Protein AF-T1JA76-F1 (afdb_monomer_lite)

Foldseek 3Di:
DDDPPPCDDPVNPDNDDDDDCVVVVDWDFDDDPVALPHTDTADPDPVSCVPDPHDPPDDDDDDDDDDPDDCVDVVNSD

InterPro domains:
  IPR013818 Lipase [PF00151] (11-76)
  IPR029058 Alpha/Beta hydrolase fold [G3DSA:3.40.50.1820] (2-78)

Organism: Strigamia maritima (NCBI:txid126957)

pLDDT: mean 87.21, std 11.06, range [44.91, 97.25]

Secondary structure (DSSP, 8-state):
-----TTSBTTB---PPPPPHHHHT--EEE--TT-SSSPEEEPSSHHHHHTSS--TTS--------TT--TTSTTT--

Radius of gyration: 17.63 Å; chains: 1; bounding box: 33×36×43 Å

Structure (mmCIF, N/CA/C/O backbone):
data_AF-T1JA76-F1
#
_entry.id   AF-T1JA76-F1
#
loop_
_atom_site.group_PDB
_atom_site.id
_atom_site.type_symbol
_atom_site.label_atom_id
_atom_site.label_alt_id
_atom_site.label_comp_id
_atom_site.label_asym_id
_atom_site.label_entity_id
_atom_site.label_seq_id
_atom_site.pdbx_PDB_ins_code
_atom_site.Cartn_x
_atom_site.Cartn_y
_atom_site.Cartn_z
_atom_site.occupancy
_atom_site.B_iso_or_equiv
_atom_site.auth_seq_id
_atom_site.auth_comp_id
_atom_site.auth_asym_id
_atom_site.auth_atom_id
_atom_site.pdbx_PDB_model_num
ATOM 1 N N . MET A 1 1 ? 17.757 -23.958 -25.835 1.00 44.91 1 MET A N 1
ATOM 2 C CA . MET A 1 1 ? 17.696 -23.577 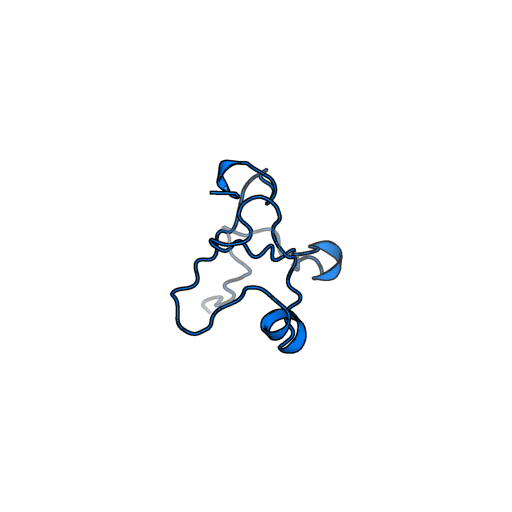-24.408 1.00 44.91 1 MET A CA 1
ATOM 3 C C . MET A 1 1 ? 16.596 -22.538 -24.276 1.00 44.91 1 MET A C 1
ATOM 5 O O . MET A 1 1 ? 16.668 -21.533 -24.969 1.00 44.91 1 MET A O 1
ATOM 9 N N . VAL A 1 2 ? 15.536 -22.817 -23.517 1.00 56.50 2 VAL A N 1
ATOM 10 C CA . VAL A 1 2 ? 14.425 -21.869 -23.331 1.00 56.50 2 VAL A CA 1
ATOM 11 C C . VAL A 1 2 ? 14.888 -20.822 -22.321 1.00 56.50 2 VAL A C 1
ATOM 13 O O . VAL A 1 2 ? 15.289 -21.181 -21.219 1.00 56.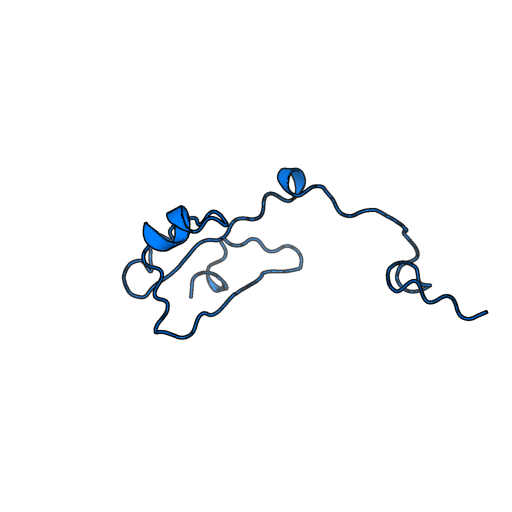50 2 VAL A O 1
ATOM 16 N N . ASN A 1 3 ? 14.899 -19.549 -22.710 1.00 58.81 3 ASN A N 1
ATOM 17 C CA . ASN A 1 3 ? 15.201 -18.455 -21.794 1.00 58.81 3 ASN A CA 1
ATOM 18 C C . ASN A 1 3 ? 14.025 -18.311 -20.812 1.00 58.81 3 ASN A C 1
ATOM 20 O O . ASN A 1 3 ? 12.919 -17.976 -21.227 1.00 58.81 3 ASN A O 1
ATOM 24 N N . THR A 1 4 ? 14.248 -18.633 -19.538 1.00 67.88 4 THR A N 1
ATOM 25 C CA . THR A 1 4 ? 13.236 -18.618 -18.466 1.00 67.88 4 THR A CA 1
ATOM 26 C C . THR A 1 4 ? 13.154 -17.273 -17.737 1.00 67.88 4 THR A C 1
ATOM 28 O O . THR A 1 4 ? 12.484 -17.174 -16.711 1.00 67.88 4 THR A O 1
ATOM 31 N N . ASP A 1 5 ? 13.854 -16.241 -18.217 1.00 76.06 5 ASP A N 1
ATOM 32 C CA . ASP A 1 5 ? 13.854 -14.919 -17.594 1.00 76.06 5 ASP A CA 1
ATOM 33 C C . ASP A 1 5 ? 12.538 -14.177 -17.885 1.00 76.06 5 ASP A C 1
ATOM 35 O O . ASP A 1 5 ? 12.347 -13.557 -18.929 1.00 76.06 5 ASP A O 1
ATOM 39 N N . VAL A 1 6 ? 11.606 -14.235 -16.934 1.00 79.31 6 VAL A N 1
ATOM 40 C CA . VAL A 1 6 ? 10.283 -13.589 -17.031 1.00 79.31 6 VAL A CA 1
ATOM 41 C C . VAL A 1 6 ? 10.344 -12.057 -17.020 1.00 79.31 6 VAL A C 1
ATOM 43 O O . VAL A 1 6 ? 9.355 -11.387 -17.344 1.00 79.31 6 VAL A O 1
ATOM 46 N N . PHE A 1 7 ? 11.489 -11.478 -16.655 1.00 82.19 7 PHE A N 1
ATOM 47 C CA . PHE A 1 7 ? 11.700 -10.035 -16.676 1.00 82.19 7 PHE A CA 1
ATOM 48 C C . PHE A 1 7 ? 12.309 -9.562 -17.998 1.00 82.19 7 PHE A C 1
ATOM 50 O O . PHE A 1 7 ? 12.106 -8.405 -18.364 1.00 82.19 7 PHE A O 1
ATOM 57 N N . ARG A 1 8 ? 12.950 -10.455 -18.765 1.00 83.19 8 ARG A N 1
ATOM 58 C CA . ARG A 1 8 ? 13.569 -10.155 -20.064 1.00 83.19 8 ARG A CA 1
ATOM 59 C C . ARG A 1 8 ? 12.903 -10.945 -21.183 1.00 83.19 8 ARG A C 1
ATOM 61 O O . ARG A 1 8 ? 13.145 -12.131 -21.367 1.00 83.19 8 ARG A O 1
ATOM 68 N N . SER A 1 9 ? 12.086 -10.272 -21.986 1.00 85.81 9 SER A N 1
ATOM 69 C CA . SER A 1 9 ? 11.394 -10.908 -23.114 1.00 85.81 9 SER A CA 1
ATOM 70 C C . SER A 1 9 ? 11.306 -9.980 -24.317 1.00 85.81 9 SER A C 1
ATOM 72 O O . SER A 1 9 ? 11.511 -8.775 -24.197 1.00 85.81 9 SER A O 1
ATOM 74 N N . VAL A 1 10 ? 10.911 -10.518 -25.474 1.00 86.94 10 VAL A N 1
ATOM 75 C CA . VAL A 1 10 ? 10.610 -9.709 -26.670 1.00 86.94 10 VAL A CA 1
ATOM 76 C C . VAL A 1 10 ? 9.499 -8.676 -26.426 1.00 86.94 10 VAL A C 1
ATOM 78 O O . VAL A 1 10 ? 9.492 -7.628 -27.061 1.00 86.94 10 VAL A O 1
ATOM 81 N N . HIS A 1 11 ? 8.596 -8.926 -25.470 1.00 89.25 11 HIS A N 1
ATOM 82 C CA . HIS A 1 11 ? 7.552 -7.981 -25.051 1.00 89.25 11 HIS A CA 1
ATOM 83 C C . HIS A 1 11 ? 8.043 -6.947 -24.024 1.00 89.25 11 HIS A C 1
ATOM 85 O O . HIS A 1 11 ? 7.350 -5.970 -23.752 1.00 89.25 11 HIS A O 1
ATOM 91 N N . ARG A 1 12 ? 9.227 -7.158 -23.439 1.00 88.81 12 ARG A N 1
ATOM 92 C CA . ARG A 1 12 ? 9.901 -6.266 -22.482 1.00 88.81 12 ARG A CA 1
ATOM 93 C C . ARG A 1 12 ? 11.357 -6.068 -22.928 1.00 88.81 12 ARG A C 1
ATOM 95 O O . ARG A 1 12 ? 12.271 -6.525 -22.244 1.00 88.81 12 ARG A O 1
ATOM 102 N N . PRO A 1 13 ? 11.579 -5.449 -24.104 1.00 88.94 13 PRO A N 1
ATOM 103 C CA . PRO A 1 13 ? 12.906 -5.376 -24.715 1.00 88.94 13 PRO A CA 1
ATOM 104 C C . PRO A 1 13 ? 13.863 -4.463 -23.936 1.00 88.94 13 PRO A C 1
ATOM 106 O O . PRO A 1 13 ? 15.079 -4.590 -24.054 1.00 88.94 13 PRO A O 1
ATOM 109 N N . LEU A 1 14 ? 13.318 -3.549 -23.128 1.00 90.00 14 LEU A N 1
ATOM 110 C CA . LEU A 1 14 ? 14.086 -2.679 -22.247 1.00 90.00 14 LEU A CA 1
ATOM 111 C C . LEU A 1 14 ? 14.362 -3.392 -20.921 1.00 90.00 14 LEU A C 1
ATOM 113 O O . LEU A 1 14 ? 13.461 -3.595 -20.110 1.00 90.00 14 LEU A O 1
ATOM 117 N N . ASN A 1 15 ? 15.627 -3.742 -20.702 1.00 88.12 15 ASN A N 1
ATOM 118 C CA . ASN A 1 15 ? 16.102 -4.382 -19.479 1.00 88.12 15 ASN A CA 1
ATOM 119 C C . ASN A 1 15 ? 16.542 -3.324 -18.456 1.00 88.12 15 ASN A C 1
ATOM 121 O O . ASN A 1 15 ? 17.733 -3.062 -18.290 1.00 88.12 15 ASN A O 1
ATOM 125 N N . LEU A 1 16 ? 15.562 -2.689 -17.816 1.00 89.75 16 LEU A N 1
ATOM 126 C CA . LEU A 1 16 ? 15.778 -1.723 -16.741 1.00 89.75 16 LEU A CA 1
ATOM 127 C C . LEU A 1 16 ? 15.489 -2.370 -15.387 1.00 89.75 16 LEU A C 1
ATOM 129 O O . LEU A 1 16 ? 14.575 -3.186 -15.258 1.00 89.75 16 LEU A O 1
ATOM 133 N N . PHE A 1 17 ? 16.250 -1.974 -14.369 1.00 91.94 17 PHE A N 1
ATOM 134 C CA . PHE A 1 17 ? 15.900 -2.297 -12.992 1.00 91.94 17 PHE A CA 1
ATOM 135 C C . PHE A 1 17 ? 14.745 -1.408 -12.513 1.00 91.94 17 PHE A C 1
ATOM 137 O O . PHE A 1 17 ? 14.605 -0.278 -12.991 1.00 91.94 17 PHE A O 1
ATOM 144 N N . PRO A 1 18 ? 13.919 -1.888 -11.568 1.00 93.25 18 PRO A N 1
ATOM 145 C CA . PRO A 1 18 ? 12.970 -1.032 -10.875 1.00 93.25 18 PRO A CA 1
ATOM 146 C C . PRO A 1 18 ? 13.683 0.123 -10.165 1.00 93.25 18 PRO A C 1
ATOM 148 O O . PRO A 1 18 ? 14.806 -0.034 -9.682 1.00 93.25 18 PRO A O 1
ATOM 151 N N . ALA A 1 19 ? 12.995 1.256 -10.059 1.00 95.69 19 ALA A N 1
ATOM 152 C CA . ALA A 1 19 ? 13.408 2.352 -9.194 1.00 95.69 19 ALA A CA 1
ATOM 153 C C . ALA A 1 19 ? 13.471 1.901 -7.722 1.00 95.69 19 ALA A C 1
ATOM 155 O O . ALA A 1 19 ? 12.800 0.943 -7.317 1.00 95.69 19 ALA A O 1
ATOM 156 N N . SER A 1 20 ? 14.273 2.590 -6.909 1.00 97.25 20 SER A N 1
ATOM 157 C CA . SER A 1 20 ? 14.372 2.278 -5.480 1.00 97.25 20 SER A CA 1
ATOM 158 C C . SER A 1 20 ? 13.055 2.599 -4.750 1.00 97.25 20 SER A C 1
ATOM 160 O O . SER A 1 20 ? 12.287 3.453 -5.204 1.00 97.25 20 SER A O 1
ATOM 162 N N . PRO A 1 21 ? 12.769 1.971 -3.593 1.00 94.31 21 PRO A N 1
ATOM 163 C CA . PRO A 1 21 ? 11.589 2.317 -2.795 1.00 94.31 21 PRO A CA 1
ATOM 164 C C . PRO A 1 21 ? 11.513 3.810 -2.444 1.00 94.31 21 PRO A C 1
ATOM 166 O O . PRO A 1 21 ? 10.430 4.396 -2.492 1.00 94.31 21 PRO A O 1
ATOM 169 N N . ASP A 1 22 ? 12.664 4.426 -2.166 1.00 94.69 22 ASP A N 1
ATOM 170 C CA . ASP A 1 22 ? 12.787 5.852 -1.842 1.00 94.69 22 ASP A CA 1
ATOM 171 C C . ASP A 1 22 ? 12.518 6.764 -3.042 1.00 94.69 22 ASP A C 1
ATOM 173 O O . ASP A 1 22 ? 12.111 7.909 -2.865 1.00 94.69 22 ASP A O 1
ATOM 177 N N . GLU A 1 23 ? 12.721 6.276 -4.265 1.00 95.56 23 GLU A N 1
ATOM 178 C CA . GLU A 1 23 ? 12.382 6.998 -5.489 1.00 95.56 23 GLU A CA 1
ATOM 179 C C . GLU A 1 23 ? 10.883 6.866 -5.805 1.00 95.56 23 GLU A C 1
ATOM 181 O O . GLU A 1 23 ? 10.214 7.865 -6.091 1.00 95.56 23 GLU A O 1
ATOM 186 N N . ILE A 1 24 ? 10.334 5.651 -5.663 1.00 93.62 24 ILE A N 1
ATOM 187 C CA . ILE A 1 24 ? 8.912 5.349 -5.900 1.00 93.62 24 ILE A CA 1
ATOM 188 C C . ILE A 1 24 ? 8.013 6.048 -4.866 1.00 93.62 24 ILE A C 1
ATOM 190 O O . ILE A 1 24 ? 6.938 6.532 -5.220 1.00 93.62 24 ILE A O 1
ATOM 194 N N . ARG A 1 25 ? 8.444 6.125 -3.596 1.00 92.69 25 ARG A N 1
ATOM 195 C CA . ARG A 1 25 ? 7.737 6.789 -2.478 1.00 92.69 25 ARG A CA 1
ATOM 196 C C . ARG A 1 25 ? 6.292 6.324 -2.322 1.00 92.69 25 ARG A C 1
ATOM 198 O O . ARG A 1 25 ? 5.355 7.127 -2.316 1.00 92.69 25 ARG A O 1
ATOM 205 N N . VAL A 1 26 ? 6.118 5.010 -2.190 1.00 92.94 26 VAL A N 1
ATOM 206 C CA . VAL A 1 26 ? 4.803 4.398 -1.960 1.00 92.94 26 VAL A CA 1
ATOM 207 C C . VAL A 1 26 ? 4.187 4.958 -0.678 1.00 92.94 26 VAL A C 1
ATOM 209 O O . VAL A 1 26 ? 4.810 4.943 0.380 1.00 92.94 26 VAL A O 1
ATOM 212 N N . LYS A 1 27 ? 2.936 5.412 -0.774 1.00 93.19 27 LYS A N 1
ATOM 213 C CA . LYS A 1 27 ? 2.116 5.837 0.364 1.00 93.19 27 LYS A CA 1
ATOM 214 C C . LYS A 1 27 ? 0.961 4.866 0.547 1.00 93.19 27 LYS A C 1
ATOM 216 O O . LYS A 1 27 ? 0.338 4.469 -0.435 1.00 93.19 27 LYS A O 1
ATOM 221 N N . ILE A 1 28 ? 0.647 4.530 1.797 1.00 93.62 28 ILE A N 1
ATOM 222 C CA . ILE A 1 28 ? -0.436 3.603 2.144 1.00 93.62 28 ILE A CA 1
ATOM 223 C C . ILE A 1 28 ? -1.477 4.356 2.989 1.00 93.62 28 ILE A C 1
ATOM 225 O O . ILE A 1 28 ? -1.447 4.279 4.216 1.00 93.62 28 ILE A O 1
ATOM 229 N N . PRO A 1 29 ? -2.375 5.143 2.372 1.00 93.19 29 PRO A N 1
ATOM 230 C CA . PRO A 1 29 ? -3.452 5.804 3.100 1.00 93.19 29 PRO A CA 1
ATOM 231 C C . PRO A 1 29 ? -4.520 4.787 3.528 1.00 93.19 29 PRO A C 1
ATOM 233 O O . PRO A 1 29 ? -5.139 4.129 2.693 1.00 93.19 29 PRO A O 1
ATOM 236 N N . LEU A 1 30 ? -4.767 4.681 4.831 1.00 94.88 30 LEU A N 1
ATOM 237 C CA . LEU A 1 30 ? -5.839 3.880 5.410 1.00 94.88 30 LEU A CA 1
ATOM 238 C C . LEU A 1 30 ? -7.118 4.711 5.536 1.00 94.88 30 LEU A C 1
ATOM 240 O O . LEU A 1 30 ? -7.188 5.652 6.334 1.00 94.88 30 LEU A O 1
ATOM 244 N N . LEU A 1 31 ? -8.148 4.296 4.800 1.00 94.12 31 LEU A N 1
ATOM 245 C CA . LEU A 1 31 ? -9.524 4.718 5.032 1.00 94.12 31 LEU A CA 1
ATOM 246 C C . LEU A 1 31 ? -10.294 3.637 5.787 1.00 94.12 31 LEU A C 1
ATOM 248 O O . LEU A 1 31 ? -10.224 2.445 5.489 1.00 94.12 31 LEU A O 1
ATOM 252 N N . THR A 1 32 ? -11.074 4.086 6.753 1.00 94.00 32 THR A N 1
ATOM 253 C CA . THR A 1 32 ? -11.998 3.298 7.557 1.00 94.00 32 THR A CA 1
ATOM 254 C C . THR A 1 32 ? -13.324 4.044 7.633 1.00 94.00 32 THR A C 1
ATOM 256 O O . THR A 1 32 ? -13.420 5.227 7.302 1.00 94.00 32 THR A O 1
ATOM 259 N N . ARG A 1 33 ? -14.361 3.375 8.138 1.00 91.88 33 ARG A N 1
ATOM 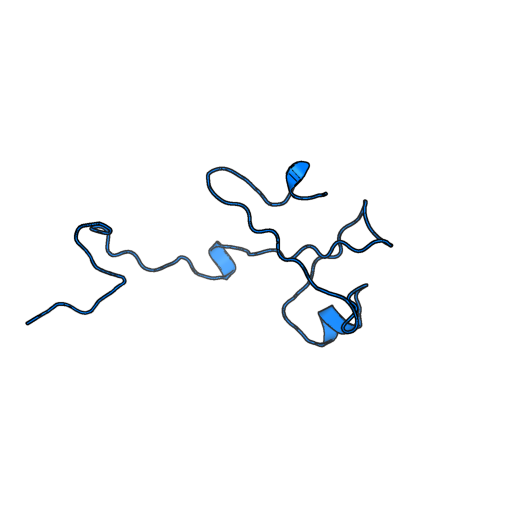260 C CA . ARG A 1 33 ? -15.669 4.013 8.338 1.00 91.88 33 ARG A CA 1
ATOM 261 C C . ARG A 1 33 ? -15.617 5.208 9.299 1.00 91.88 33 ARG A C 1
ATOM 263 O O . ARG A 1 33 ? -16.501 6.050 9.224 1.00 91.88 33 ARG A O 1
ATOM 270 N N . SER A 1 34 ? -14.619 5.288 10.183 1.00 90.81 34 SER A N 1
ATOM 271 C CA . SER A 1 34 ? -14.486 6.379 11.155 1.00 90.81 34 SER A CA 1
ATOM 272 C C . SER A 1 34 ? -13.625 7.552 10.675 1.00 90.81 34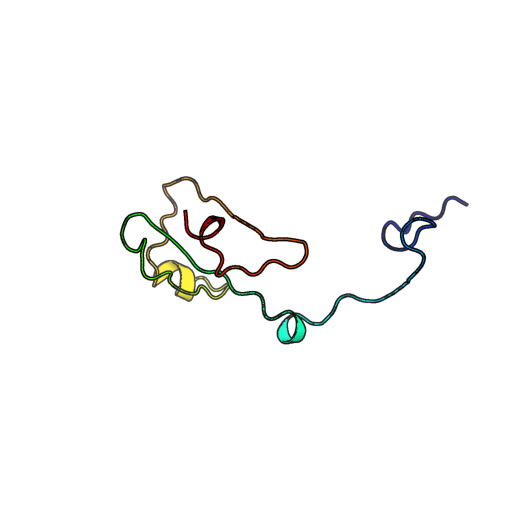 SER A C 1
ATOM 274 O O . SER A 1 34 ? -13.597 8.569 11.355 1.00 90.81 34 SER A O 1
ATOM 276 N N . ASN A 1 35 ? -12.933 7.447 9.532 1.00 90.31 35 ASN A N 1
ATOM 277 C CA . ASN A 1 35 ? -12.028 8.495 9.031 1.00 90.31 35 ASN A CA 1
ATOM 278 C C . ASN A 1 35 ? -12.115 8.694 7.502 1.00 90.31 35 ASN A C 1
ATOM 280 O O . ASN A 1 35 ? -11.106 8.875 6.824 1.00 90.31 35 ASN A O 1
ATOM 284 N N . LEU A 1 36 ? -13.332 8.690 6.948 1.00 86.25 36 LEU A N 1
ATOM 285 C CA . LEU A 1 36 ? -13.572 8.772 5.496 1.00 86.25 36 LEU A CA 1
ATOM 286 C C . LEU A 1 36 ? -12.990 10.030 4.825 1.00 86.25 36 LEU A C 1
ATOM 288 O O . LEU A 1 36 ? -12.669 10.010 3.639 1.00 86.25 36 LEU A O 1
ATOM 292 N N . HIS A 1 37 ? -12.862 11.131 5.565 1.00 86.50 37 HIS A N 1
ATOM 293 C CA . HIS A 1 37 ? -12.384 12.407 5.025 1.00 86.50 37 HIS A CA 1
ATOM 294 C C . HIS A 1 37 ? -10.886 12.640 5.251 1.00 86.50 37 HIS A C 1
ATOM 296 O O . HIS A 1 37 ? -10.265 13.386 4.493 1.00 86.50 37 HIS A O 1
ATOM 302 N N . GLU A 1 38 ? -10.301 11.965 6.240 1.00 89.31 38 GLU A N 1
ATOM 303 C CA . GLU A 1 38 ? -8.914 12.150 6.670 1.00 89.31 38 GLU A CA 1
ATOM 304 C C . GLU A 1 38 ? -8.215 10.784 6.773 1.00 89.31 38 GLU A C 1
ATOM 306 O O . GLU A 1 38 ? -8.188 10.161 7.840 1.00 89.31 38 GLU A O 1
ATOM 311 N N . PRO A 1 39 ? -7.669 10.276 5.649 1.00 90.81 39 PRO A N 1
ATOM 312 C CA . PRO A 1 39 ? -6.960 9.006 5.636 1.00 90.81 39 PRO A CA 1
ATOM 313 C C . PRO A 1 39 ? -5.714 9.067 6.516 1.00 90.81 39 PRO A C 1
ATOM 315 O O . PRO A 1 39 ? -4.951 10.032 6.466 1.00 90.81 39 PRO A O 1
ATOM 318 N N . GLN A 1 40 ? -5.466 7.998 7.266 1.00 94.19 40 GLN A N 1
ATOM 319 C CA . GLN A 1 40 ? -4.257 7.874 8.073 1.00 94.19 40 GLN A CA 1
ATOM 320 C C . GLN A 1 40 ? -3.140 7.247 7.231 1.00 94.19 40 GLN A C 1
ATOM 322 O O . GLN A 1 40 ? -3.323 6.164 6.681 1.00 94.19 40 GLN A O 1
ATOM 327 N N . GLU A 1 41 ? -1.986 7.903 7.105 1.00 94.75 41 GLU A N 1
ATOM 328 C CA . GLU A 1 41 ? -0.844 7.339 6.370 1.00 94.75 41 GLU A CA 1
ATOM 329 C C . GLU A 1 41 ? -0.189 6.222 7.198 1.00 94.75 41 GLU A C 1
ATOM 331 O O . GLU A 1 41 ? 0.247 6.449 8.328 1.00 94.75 41 GLU A O 1
ATOM 336 N N . LEU A 1 42 ? -0.150 5.006 6.648 1.00 95.38 42 LEU A N 1
ATOM 337 C CA . LEU A 1 42 ? 0.497 3.855 7.266 1.00 95.38 42 LEU A CA 1
ATOM 338 C C . LEU A 1 42 ? 1.952 3.730 6.818 1.00 95.38 42 LEU A C 1
ATOM 340 O O . LEU A 1 42 ? 2.283 3.889 5.641 1.00 95.38 42 LEU A O 1
ATOM 344 N N . VAL A 1 43 ? 2.792 3.329 7.766 1.00 95.06 43 VAL A N 1
ATOM 345 C CA . VAL A 1 43 ? 4.125 2.773 7.530 1.00 95.06 43 VAL A CA 1
ATOM 346 C C . VAL A 1 43 ? 4.026 1.261 7.721 1.00 95.06 43 VAL A C 1
ATOM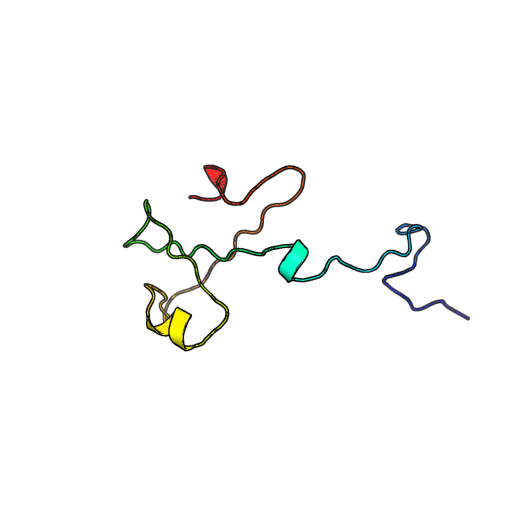 348 O O . VAL A 1 43 ? 3.228 0.787 8.527 1.00 95.06 43 VAL A O 1
ATOM 351 N N . ALA A 1 44 ? 4.819 0.476 6.991 1.00 90.50 44 ALA A N 1
ATOM 352 C CA . ALA A 1 44 ? 4.815 -0.987 7.077 1.00 90.50 44 ALA A CA 1
ATOM 353 C C . ALA A 1 44 ? 5.467 -1.513 8.379 1.00 90.50 44 ALA A C 1
ATOM 355 O O . ALA A 1 44 ? 6.398 -2.314 8.349 1.00 90.50 44 ALA A O 1
ATOM 356 N N . THR A 1 45 ? 4.986 -1.051 9.535 1.00 95.56 45 THR A N 1
ATOM 357 C CA . THR A 1 45 ? 5.397 -1.489 10.870 1.00 95.56 45 THR A CA 1
ATOM 358 C C . THR A 1 45 ? 4.181 -1.898 11.692 1.00 95.56 45 THR A C 1
ATOM 360 O O . THR A 1 45 ? 3.083 -1.355 11.557 1.00 95.56 45 THR A O 1
ATOM 363 N N . THR A 1 46 ? 4.383 -2.849 12.603 1.00 94.75 46 THR A N 1
ATOM 364 C CA . THR A 1 46 ? 3.339 -3.286 13.539 1.00 94.75 46 THR A CA 1
ATOM 365 C C . THR A 1 46 ? 2.832 -2.132 14.404 1.00 94.75 46 THR A C 1
ATOM 367 O O . THR A 1 46 ? 1.644 -2.067 14.704 1.00 94.75 46 THR A O 1
ATOM 370 N N . GLU A 1 47 ? 3.715 -1.214 14.795 1.00 96.31 47 GLU A N 1
ATOM 371 C CA . GLU A 1 47 ? 3.357 -0.028 15.575 1.00 96.31 47 GLU A CA 1
ATOM 372 C C . GLU A 1 47 ? 2.418 0.901 14.798 1.00 96.31 47 GLU A C 1
ATOM 374 O O . GLU A 1 47 ? 1.378 1.288 15.326 1.00 96.31 47 GLU A O 1
ATOM 379 N N . SER A 1 48 ? 2.720 1.188 13.527 1.00 95.62 48 SER A N 1
ATOM 380 C CA . SER A 1 48 ? 1.858 2.023 12.684 1.00 95.62 48 SER A CA 1
ATOM 381 C C . SER A 1 48 ? 0.463 1.418 12.523 1.00 95.62 48 SER A C 1
ATOM 383 O O . SER A 1 48 ? -0.525 2.141 12.621 1.00 95.62 48 SER A O 1
ATOM 385 N N . LEU A 1 49 ? 0.365 0.093 12.364 1.00 94.31 49 LEU A N 1
ATOM 386 C CA . LEU A 1 49 ? -0.921 -0.605 12.301 1.00 94.31 49 LEU A CA 1
ATOM 387 C C . LEU A 1 49 ? -1.687 -0.527 13.628 1.00 94.31 49 LEU A C 1
ATOM 389 O O . LEU A 1 49 ? -2.875 -0.212 13.621 1.00 94.31 49 LEU A O 1
ATOM 393 N N . ARG A 1 50 ? -1.020 -0.776 14.764 1.00 95.12 50 ARG A N 1
ATOM 394 C CA . ARG A 1 50 ? -1.640 -0.738 16.104 1.00 95.12 50 ARG A CA 1
ATOM 395 C C . ARG A 1 50 ? -2.116 0.656 16.501 1.00 95.12 50 ARG A C 1
ATOM 397 O O . ARG A 1 50 ? -3.145 0.768 17.155 1.00 95.12 50 ARG A O 1
ATOM 404 N N . ASN A 1 51 ? -1.392 1.690 16.085 1.00 95.12 51 ASN A N 1
ATOM 405 C CA . ASN A 1 51 ? -1.705 3.091 16.372 1.00 95.12 51 ASN A CA 1
ATOM 406 C C . ASN A 1 51 ? -2.651 3.710 15.324 1.00 95.12 51 ASN A C 1
ATOM 408 O O . ASN A 1 51 ? -2.750 4.933 15.216 1.00 95.12 51 ASN A O 1
ATOM 412 N N . SER A 1 52 ? -3.322 2.886 14.517 1.00 94.25 52 SER A N 1
ATOM 413 C CA . SER A 1 52 ? -4.250 3.337 13.481 1.00 94.25 52 SER A CA 1
ATOM 414 C C . SER A 1 52 ? -5.673 2.849 13.708 1.00 94.25 52 SER A C 1
ATOM 416 O O . SER A 1 52 ? -5.935 2.025 14.579 1.00 94.25 52 SER A O 1
ATOM 418 N N . GLY A 1 53 ? -6.601 3.316 12.871 1.00 94.12 53 GLY A N 1
ATOM 419 C CA . GLY A 1 53 ? -7.958 2.764 12.798 1.00 94.12 53 GLY A CA 1
ATOM 420 C C . GLY A 1 53 ? -8.045 1.335 12.233 1.00 94.12 53 GLY A C 1
ATOM 421 O O . GLY A 1 53 ? -9.152 0.841 12.011 1.00 94.12 53 GLY A O 1
ATOM 422 N N . PHE A 1 54 ? -6.917 0.676 11.941 1.00 94.88 54 PHE A N 1
ATOM 423 C CA . PHE A 1 54 ? -6.892 -0.662 11.356 1.00 94.88 54 PHE A CA 1
ATOM 424 C C . PHE A 1 54 ? -7.526 -1.701 12.286 1.00 94.88 54 PHE A C 1
ATOM 426 O O . PHE A 1 54 ? -7.245 -1.769 13.482 1.00 94.88 54 PHE A O 1
ATOM 433 N N . ARG A 1 55 ? -8.354 -2.565 11.701 1.00 94.50 55 ARG A N 1
ATOM 434 C CA . ARG A 1 55 ? -9.058 -3.645 12.388 1.00 94.50 55 ARG A CA 1
ATOM 435 C C . ARG A 1 55 ? -8.726 -4.975 11.729 1.00 94.50 55 ARG A C 1
ATOM 437 O O . ARG A 1 55 ? -8.913 -5.132 10.528 1.00 94.50 55 ARG A O 1
ATOM 444 N N . PHE A 1 56 ? -8.249 -5.929 12.523 1.00 91.06 56 PHE A N 1
ATOM 445 C CA . PHE A 1 56 ? -7.856 -7.262 12.050 1.00 91.06 56 PHE A CA 1
ATOM 446 C C . PHE A 1 56 ? -9.045 -8.221 11.886 1.00 91.06 56 PHE A C 1
ATOM 448 O O . PHE A 1 56 ? -8.898 -9.290 11.303 1.00 91.06 56 PHE A O 1
ATOM 455 N N . ASP A 1 57 ? -10.212 -7.851 12.412 1.00 95.81 57 ASP A N 1
ATOM 456 C CA . ASP A 1 57 ? -11.429 -8.662 12.446 1.00 95.81 57 ASP A CA 1
ATOM 457 C C . ASP A 1 57 ? -12.407 -8.340 11.301 1.00 95.81 57 ASP A C 1
ATOM 459 O O . ASP A 1 57 ? -13.530 -8.843 11.276 1.00 95.81 57 ASP A O 1
ATOM 463 N N . VAL A 1 58 ? -11.996 -7.502 10.343 1.00 94.81 58 VAL A N 1
ATOM 464 C CA . VAL A 1 58 ? -12.806 -7.113 9.180 1.00 94.81 58 VAL A CA 1
ATOM 465 C C . VAL A 1 58 ? -12.032 -7.311 7.873 1.00 94.81 58 VAL A C 1
ATOM 467 O O . VAL A 1 58 ? -10.803 -7.230 7.867 1.00 94.81 58 VAL A O 1
ATOM 470 N N . PRO A 1 59 ? -12.718 -7.538 6.736 1.00 96.62 59 PRO A N 1
ATOM 471 C CA . PRO A 1 59 ? -12.052 -7.635 5.443 1.00 96.62 59 PRO A CA 1
ATOM 472 C C . PRO A 1 59 ? -11.303 -6.350 5.073 1.00 96.62 59 PRO A C 1
ATOM 474 O O . PRO A 1 59 ? -11.856 -5.251 5.154 1.00 96.62 59 PRO A O 1
ATOM 477 N N . VAL A 1 60 ? -10.071 -6.505 4.589 1.00 95.25 60 VAL A N 1
ATOM 478 C CA . VAL A 1 60 ? -9.218 -5.408 4.113 1.00 95.25 60 VAL A CA 1
ATOM 479 C C . VAL A 1 60 ? -9.266 -5.358 2.588 1.00 95.25 60 VAL A C 1
ATOM 481 O O . VAL A 1 60 ? -9.143 -6.387 1.924 1.00 95.25 60 VAL A O 1
ATOM 484 N N . LYS A 1 61 ? -9.437 -4.160 2.021 1.00 95.12 61 LYS A N 1
ATOM 485 C CA . LYS A 1 61 ? -9.410 -3.930 0.571 1.00 95.12 61 LYS A CA 1
ATOM 486 C C . LYS A 1 61 ? -8.255 -2.999 0.227 1.00 95.12 61 LYS A C 1
ATOM 488 O O . LYS A 1 61 ? -8.151 -1.922 0.804 1.00 95.12 61 LYS A O 1
ATOM 493 N N . PHE A 1 62 ? -7.433 -3.400 -0.737 1.00 93.94 62 PHE A N 1
ATOM 494 C CA . PHE A 1 62 ? -6.397 -2.549 -1.317 1.00 93.94 62 PHE A CA 1
ATOM 495 C C . PHE A 1 62 ? -6.883 -1.999 -2.656 1.00 93.94 62 PHE A C 1
ATOM 497 O O . PHE A 1 62 ? -7.367 -2.753 -3.499 1.00 93.94 62 PHE A O 1
ATOM 504 N N . ILE A 1 63 ? -6.742 -0.689 -2.849 1.00 92.19 63 ILE A N 1
ATOM 505 C CA . ILE A 1 63 ? -6.986 -0.011 -4.124 1.00 92.19 63 ILE A CA 1
ATOM 506 C C . ILE A 1 63 ? -5.643 0.541 -4.587 1.00 92.19 63 ILE A C 1
ATOM 508 O O . ILE A 1 63 ? -5.023 1.336 -3.884 1.00 92.19 63 ILE A O 1
ATOM 512 N N . VAL A 1 64 ? -5.186 0.097 -5.757 1.00 92.62 64 VAL A N 1
ATOM 513 C CA . VAL A 1 64 ? -3.898 0.491 -6.336 1.00 92.62 64 VAL A CA 1
ATOM 514 C C . VAL A 1 64 ? -4.169 1.144 -7.684 1.00 92.62 64 VAL A C 1
ATOM 516 O O . VAL A 1 64 ? -4.813 0.551 -8.548 1.00 92.62 64 VAL A O 1
ATOM 519 N N . HIS A 1 65 ? -3.723 2.388 -7.846 1.00 89.50 65 HIS A N 1
ATOM 520 C CA . HIS A 1 65 ? -3.873 3.127 -9.096 1.00 89.50 65 HIS A CA 1
ATOM 521 C C . HIS A 1 65 ? -2.814 2.707 -10.130 1.00 89.50 65 HIS A C 1
ATOM 523 O O . HIS A 1 65 ? -1.826 2.052 -9.802 1.00 89.50 65 HIS A O 1
ATOM 529 N N . GLY A 1 66 ? -3.033 3.088 -11.390 1.00 87.81 66 GLY A N 1
ATOM 530 C CA . GLY A 1 66 ? -2.163 2.749 -12.515 1.00 87.81 66 GLY A CA 1
ATOM 531 C C . GLY A 1 66 ? -1.842 3.961 -13.389 1.00 87.81 66 GLY A C 1
ATOM 532 O O . GLY A 1 66 ? -1.495 5.026 -12.887 1.00 87.81 66 GLY A O 1
ATOM 533 N N . PHE A 1 67 ? -1.936 3.777 -14.704 1.00 86.56 67 PHE A N 1
ATOM 534 C CA . PHE A 1 67 ? -1.531 4.734 -15.737 1.00 86.56 67 PHE A CA 1
ATOM 535 C C . PHE A 1 67 ? -1.976 6.186 -15.480 1.00 86.56 67 PHE A C 1
ATOM 537 O O . PHE A 1 67 ? -3.169 6.453 -15.413 1.00 86.56 67 PHE A O 1
ATOM 544 N N . LEU A 1 68 ? -1.004 7.108 -15.387 1.00 75.12 68 LEU A N 1
ATOM 545 C CA . LEU A 1 68 ? -1.172 8.565 -15.206 1.00 75.12 68 LEU A CA 1
ATOM 546 C C . LEU A 1 68 ? -2.056 9.008 -14.021 1.00 75.12 68 LEU A C 1
ATOM 548 O O . LEU A 1 68 ? -2.437 10.177 -13.939 1.00 75.12 68 LEU A O 1
ATOM 552 N N . GLU A 1 69 ? -2.348 8.108 -13.087 1.00 80.88 69 GLU A N 1
ATOM 553 C CA . GLU A 1 69 ? -3.155 8.399 -11.906 1.00 80.88 69 GLU A CA 1
ATOM 554 C C . GLU A 1 69 ? -2.290 8.510 -10.649 1.00 80.88 69 GLU A C 1
ATOM 556 O O . GLU A 1 69 ? -1.169 8.004 -10.577 1.00 80.88 69 GLU A O 1
ATOM 561 N N . ASP A 1 70 ? -2.853 9.150 -9.628 1.00 79.94 70 ASP A N 1
ATOM 562 C CA . ASP A 1 70 ? -2.282 9.231 -8.290 1.00 79.94 70 ASP A CA 1
ATOM 563 C C . ASP A 1 70 ? -3.318 8.803 -7.237 1.00 79.94 70 ASP A C 1
ATOM 565 O O . ASP A 1 70 ? -4.529 8.809 -7.474 1.00 79.94 70 ASP A O 1
ATOM 569 N N . GLY A 1 71 ? -2.853 8.439 -6.041 1.00 71.00 71 GLY A N 1
ATOM 570 C CA . GLY A 1 71 ? -3.721 7.975 -4.953 1.00 71.00 71 GLY A CA 1
ATOM 571 C C . GLY A 1 71 ? -4.651 9.037 -4.343 1.00 71.00 71 GLY A C 1
ATOM 572 O O . GLY A 1 71 ? -5.387 8.733 -3.408 1.00 71.00 71 GLY A O 1
ATOM 573 N N . ARG A 1 72 ? -4.631 10.294 -4.809 1.00 74.38 72 ARG A N 1
ATOM 574 C CA . ARG A 1 72 ? -5.451 11.394 -4.266 1.00 74.38 72 ARG A CA 1
ATOM 575 C C . ARG A 1 72 ? -6.765 11.580 -5.019 1.00 74.38 72 ARG A C 1
ATOM 577 O O . ARG A 1 72 ? -7.598 12.377 -4.578 1.00 74.38 72 ARG A O 1
ATOM 584 N N . LYS A 1 73 ? -6.958 10.866 -6.128 1.00 76.50 73 LYS A N 1
ATOM 585 C CA . LYS A 1 73 ? -8.146 10.955 -6.982 1.00 76.50 73 LYS A CA 1
ATOM 586 C C . LYS A 1 73 ? -9.401 10.537 -6.225 1.00 76.50 73 LYS A C 1
ATOM 588 O O . LYS A 1 73 ? -9.381 9.630 -5.396 1.00 76.50 73 LYS A O 1
ATOM 593 N N . ARG A 1 74 ? -10.525 11.185 -6.541 1.00 72.06 74 ARG A N 1
ATOM 594 C CA . ARG A 1 74 ? -11.801 10.974 -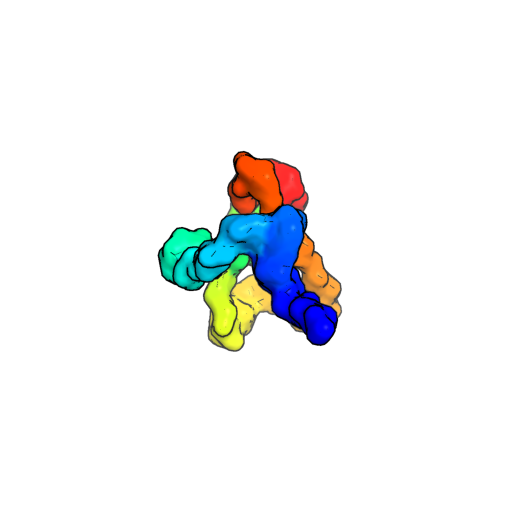5.839 1.00 72.06 74 ARG A CA 1
ATOM 595 C C . ARG A 1 74 ? -12.302 9.529 -5.923 1.00 72.06 74 ARG A C 1
ATOM 597 O O . ARG A 1 74 ? -12.891 9.060 -4.969 1.00 72.06 74 ARG A O 1
ATOM 604 N N . TRP A 1 75 ? -12.032 8.817 -7.017 1.00 71.50 75 TRP A N 1
ATOM 605 C CA . TRP A 1 75 ? -12.426 7.409 -7.157 1.00 71.50 75 TRP A CA 1
ATOM 606 C C . TRP A 1 75 ? -11.583 6.449 -6.298 1.00 71.50 75 TRP A C 1
ATOM 608 O O . TRP A 1 75 ? -12.025 5.340 -6.030 1.00 71.50 75 TRP A O 1
ATOM 618 N N . VAL A 1 76 ? -10.387 6.864 -5.857 1.00 69.81 76 VAL A N 1
ATOM 619 C CA . VAL A 1 76 ? -9.546 6.106 -4.910 1.00 69.81 76 VAL A CA 1
ATOM 620 C C . VAL A 1 76 ? -10.033 6.325 -3.471 1.00 69.81 76 VAL A C 1
ATOM 622 O O . VAL A 1 76 ? -9.952 5.425 -2.639 1.00 69.81 76 VAL A O 1
ATOM 625 N N . LYS A 1 77 ? -10.584 7.512 -3.192 1.00 62.62 77 LYS A N 1
ATOM 626 C CA . LYS A 1 77 ? -11.227 7.898 -1.928 1.00 62.62 77 LYS A CA 1
ATOM 627 C C . LYS A 1 77 ? -12.731 7.595 -1.992 1.00 62.62 77 LYS A C 1
ATOM 629 O O . LYS A 1 77 ? -13.537 8.520 -2.078 1.00 62.62 77 LYS A O 1
ATOM 634 N N . VAL A 1 78 ? -13.083 6.311 -2.064 1.00 55.69 78 VAL A N 1
ATOM 635 C CA . VAL A 1 78 ? -14.488 5.857 -2.104 1.00 55.69 78 VAL A CA 1
ATOM 636 C C . VAL A 1 78 ? -15.175 6.098 -0.766 1.00 55.69 78 VAL A C 1
ATOM 638 O O . VAL A 1 78 ? -14.575 5.721 0.266 1.00 55.69 78 VAL A O 1
#

Sequence (78 aa):
MVNTDVFRSVHRPLNLFPASPDEIRVKIPLLTRSNLHEPQELVATTESLRNSGFRFDVPVKFIVHGFLEDGRKRWVKV